Protein AF-A0A0C2YU87-F1 (afdb_monomer)

Solvent-accessible surface area (backbone atoms only — not comparable to full-atom values): 3410 Å² total; per-residue (Å²): 132,90,77,59,68,68,58,39,52,50,51,22,52,53,38,37,73,75,46,47,93,47,26,55,59,55,32,51,51,50,30,54,54,31,52,74,69,67,43,62,71,60,25,57,51,31,48,54,32,33,56,43,28,48,52,52,53,55,64,74,75,108

pLDDT: mean 93.97, std 8.17, range [57.78, 98.31]

Secondary structure (DSSP, 8-state):
-PPPHHHHHHHHHHHHHHHGGGHHHHHHHHHHHHHHHT-HHHHHHHHHHHHHHHHHHHHHH-

Radius of gyration: 11.41 Å; Cα contacts (8 Å, |Δi|>4): 50; chains: 1; bounding box: 26×20×31 Å

Foldseek 3Di:
DDDDLVVLLVVLVVLCVVPPPCSLVVLVVQLVVVVVVVPPVSNVSSVSNNVSNVVVNVVVVD

Sequence (62 aa):
MAVAPEHVAKAASEMLARYGINAVARAQDRVNDVSRAGDRTALDLAMLLLTEVERQAAASTS

Mean predicted aligned error: 2.97 Å

Structure (mmCIF, N/CA/C/O backbone):
data_AF-A0A0C2YU87-F1
#
_entry.id   AF-A0A0C2YU87-F1
#
loop_
_atom_site.group_PDB
_atom_site.id
_atom_site.type_symbol
_atom_site.label_atom_id
_atom_site.label_alt_id
_atom_site.label_comp_id
_atom_site.label_asym_id
_atom_site.label_entity_id
_atom_site.label_seq_id
_atom_site.pdbx_PDB_ins_code
_atom_site.Cartn_x
_atom_site.Cartn_y
_atom_site.Cartn_z
_atom_site.occupancy
_atom_site.B_iso_or_equiv
_atom_site.auth_seq_id
_atom_site.auth_comp_id
_atom_site.auth_asym_id
_atom_site.auth_atom_id
_atom_site.pdbx_PDB_model_num
ATOM 1 N N . MET A 1 1 ? 8.227 8.076 -15.282 1.00 57.78 1 MET A N 1
ATOM 2 C CA . MET A 1 1 ? 6.776 8.260 -15.498 1.00 57.78 1 MET A CA 1
ATOM 3 C C . MET A 1 1 ? 6.219 8.857 -14.220 1.00 57.78 1 MET A C 1
ATOM 5 O O . MET A 1 1 ? 6.391 8.240 -13.180 1.00 57.78 1 MET A O 1
ATOM 9 N N . ALA A 1 2 ? 5.694 10.083 -14.254 1.00 71.62 2 ALA A N 1
ATOM 10 C CA . ALA 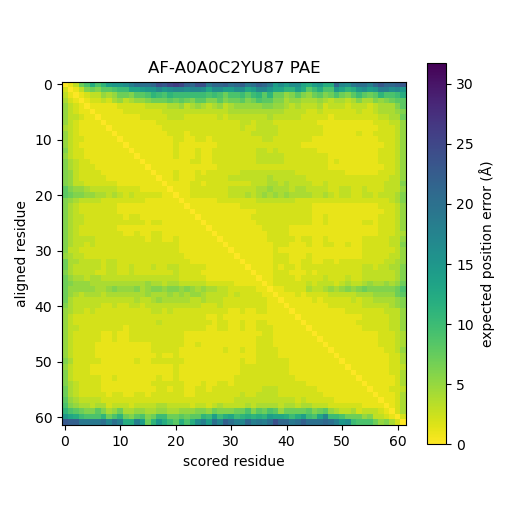A 1 2 ? 5.144 10.708 -13.052 1.00 71.62 2 ALA A CA 1
ATOM 11 C C . ALA A 1 2 ? 3.783 10.071 -12.754 1.00 71.62 2 ALA A C 1
ATOM 13 O O . ALA A 1 2 ? 2.902 10.090 -13.613 1.00 71.62 2 ALA A O 1
ATOM 14 N N . VAL A 1 3 ? 3.628 9.461 -11.580 1.00 82.69 3 VAL A N 1
ATOM 15 C CA . VAL A 1 3 ? 2.324 8.964 -11.138 1.00 82.69 3 VAL A CA 1
ATOM 16 C C . VAL A 1 3 ? 1.568 10.099 -10.481 1.00 82.69 3 VAL A C 1
ATOM 18 O O . VAL A 1 3 ? 2.104 10.819 -9.642 1.00 82.69 3 VAL A O 1
ATOM 21 N N . ALA A 1 4 ? 0.328 10.269 -10.923 1.00 90.31 4 ALA A N 1
ATOM 22 C CA . ALA A 1 4 ? -0.525 11.341 -10.461 1.00 90.31 4 ALA A CA 1
ATOM 23 C C . ALA A 1 4 ? -0.894 11.122 -8.975 1.00 90.31 4 ALA A C 1
ATOM 25 O O . ALA A 1 4 ? -1.300 10.004 -8.623 1.00 90.31 4 ALA A O 1
ATOM 26 N N . PRO A 1 5 ? -0.739 12.131 -8.097 1.00 90.31 5 PRO A N 1
ATOM 27 C CA . PRO A 1 5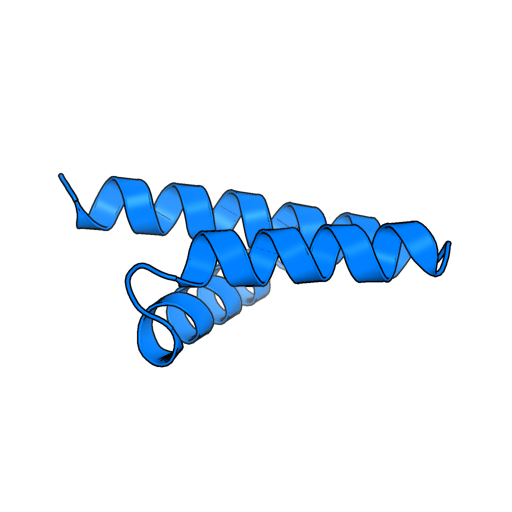 ? -0.992 11.997 -6.660 1.00 90.31 5 PRO A CA 1
ATOM 28 C C . PRO A 1 5 ? -2.390 11.463 -6.325 1.00 90.31 5 PRO A C 1
ATOM 30 O O . PRO A 1 5 ? -2.550 10.691 -5.382 1.00 90.31 5 PRO A O 1
ATOM 33 N N . GLU A 1 6 ? -3.397 11.808 -7.128 1.00 94.81 6 GLU A N 1
ATOM 34 C CA . GLU A 1 6 ? -4.776 11.345 -6.981 1.00 94.81 6 GLU A CA 1
ATOM 35 C C . GLU A 1 6 ? -4.915 9.822 -7.108 1.00 94.81 6 GLU A C 1
ATOM 37 O O . GLU A 1 6 ? -5.743 9.215 -6.425 1.00 94.81 6 GLU A O 1
ATOM 42 N N . HIS A 1 7 ? -4.080 9.177 -7.928 1.00 95.06 7 HIS A N 1
ATOM 43 C CA . HIS A 1 7 ? -4.084 7.722 -8.062 1.00 95.06 7 HIS A CA 1
ATOM 44 C C . HIS A 1 7 ? -3.500 7.047 -6.823 1.00 95.06 7 HIS A C 1
ATOM 46 O O . HIS A 1 7 ? -4.028 6.027 -6.383 1.00 95.06 7 H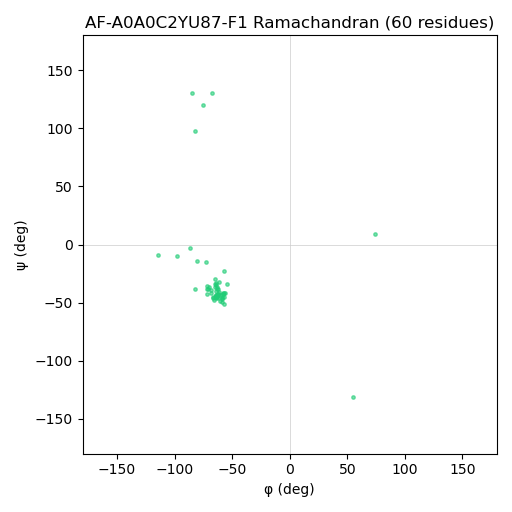IS A O 1
ATOM 52 N N . VAL A 1 8 ? -2.449 7.629 -6.237 1.00 96.12 8 VAL A N 1
ATOM 53 C CA . VAL A 1 8 ? -1.840 7.125 -4.997 1.00 96.12 8 VAL A CA 1
ATOM 54 C C . VAL A 1 8 ? -2.816 7.287 -3.833 1.00 96.12 8 VAL A C 1
ATOM 56 O O . VAL A 1 8 ? -3.06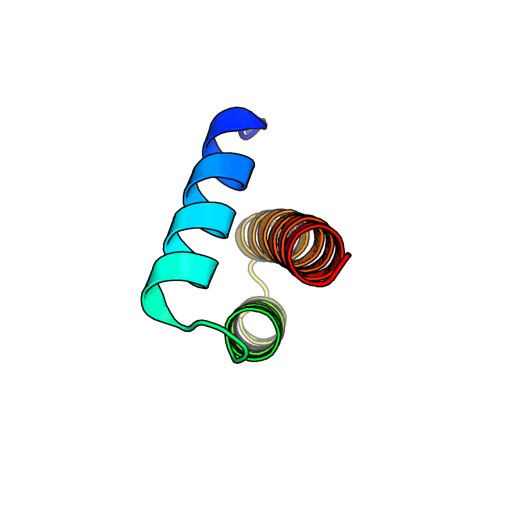0 6.328 -3.104 1.00 96.12 8 VAL A O 1
ATOM 59 N N . ALA A 1 9 ? -3.453 8.457 -3.719 1.00 97.00 9 ALA A N 1
ATOM 60 C CA . ALA A 1 9 ? -4.456 8.733 -2.695 1.00 97.00 9 ALA A CA 1
ATOM 61 C C . ALA A 1 9 ? -5.639 7.761 -2.772 1.00 97.00 9 ALA A C 1
ATOM 63 O O . ALA A 1 9 ? -6.017 7.169 -1.759 1.00 97.00 9 ALA A O 1
ATOM 64 N N . LYS A 1 10 ? -6.181 7.533 -3.976 1.00 97.50 10 LYS A N 1
ATOM 65 C CA . LYS A 1 10 ? -7.264 6.567 -4.192 1.00 97.50 10 LYS A CA 1
ATOM 66 C C . LYS A 1 10 ? -6.836 5.142 -3.837 1.00 97.50 10 LYS A C 1
ATOM 68 O O . LYS A 1 10 ? -7.571 4.449 -3.139 1.00 97.50 10 LYS A O 1
ATOM 73 N N . ALA A 1 11 ? -5.659 4.704 -4.285 1.00 96.94 11 ALA A N 1
ATOM 74 C CA . ALA A 1 11 ? -5.151 3.365 -3.990 1.00 96.94 11 ALA A CA 1
ATOM 75 C C . ALA A 1 11 ? -4.940 3.144 -2.482 1.00 96.94 11 ALA A C 1
ATOM 77 O O . ALA A 1 11 ? -5.265 2.072 -1.969 1.00 96.94 11 ALA A O 1
ATOM 78 N N . ALA A 1 12 ? -4.463 4.160 -1.761 1.00 97.62 12 ALA A N 1
ATOM 79 C CA . ALA A 1 12 ? -4.332 4.113 -0.311 1.00 97.62 12 ALA A CA 1
ATOM 80 C C . ALA A 1 12 ? -5.695 3.999 0.387 1.00 97.62 12 ALA A C 1
ATOM 82 O O . ALA A 1 12 ? -5.869 3.134 1.249 1.00 97.62 12 ALA A O 1
ATOM 83 N N . SER A 1 13 ? -6.686 4.791 -0.036 1.00 97.88 13 SER A N 1
ATOM 84 C CA . SER A 1 13 ? -8.051 4.698 0.494 1.00 97.88 13 SER A CA 1
ATOM 85 C C . SER A 1 13 ? -8.671 3.324 0.227 1.00 9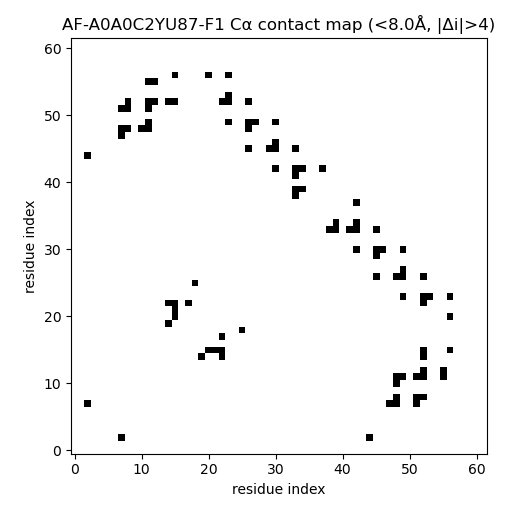7.88 13 SER A C 1
ATOM 87 O O . SER A 1 13 ? -9.296 2.742 1.112 1.00 97.88 13 SER A O 1
ATOM 89 N N . GLU A 1 14 ? -8.457 2.753 -0.963 1.00 97.94 14 GLU A N 1
ATOM 90 C CA . GLU A 1 14 ? -8.896 1.390 -1.277 1.00 97.94 14 GLU A CA 1
ATOM 91 C C . GLU A 1 14 ? -8.193 0.337 -0.411 1.00 97.94 14 GLU A C 1
ATOM 93 O O . GLU A 1 14 ? -8.836 -0.617 0.029 1.00 97.94 14 GLU A O 1
ATOM 98 N N . MET A 1 15 ? -6.894 0.486 -0.137 1.00 97.50 15 MET A N 1
ATOM 99 C CA . MET A 1 15 ? -6.175 -0.412 0.771 1.00 97.50 15 MET A CA 1
ATOM 100 C C . MET A 1 15 ? -6.726 -0.346 2.191 1.00 97.50 15 MET A C 1
ATOM 102 O O . MET A 1 15 ? -6.948 -1.394 2.797 1.00 97.50 15 MET A O 1
ATOM 106 N N . LEU A 1 16 ? -6.976 0.856 2.709 1.00 97.50 16 LEU A N 1
ATOM 107 C CA . LEU A 1 16 ? -7.561 1.045 4.034 1.00 97.50 16 LEU A CA 1
ATOM 108 C C . LEU A 1 16 ? -8.962 0.438 4.118 1.00 97.50 16 LEU A C 1
ATOM 110 O O . LEU A 1 16 ? -9.254 -0.281 5.069 1.00 97.50 16 LEU A O 1
ATOM 114 N N . ALA A 1 17 ? -9.793 0.625 3.091 1.00 97.44 17 ALA A N 1
ATOM 115 C CA . ALA A 1 17 ? -11.121 0.018 3.034 1.00 97.44 17 ALA A CA 1
ATOM 116 C C . ALA A 1 17 ? -11.075 -1.521 3.004 1.00 97.44 17 ALA A C 1
ATOM 118 O O . ALA A 1 17 ? -11.931 -2.177 3.593 1.00 97.44 17 ALA A O 1
ATOM 119 N N . ARG A 1 18 ? -10.081 -2.112 2.326 1.00 97.50 18 ARG A N 1
ATOM 120 C CA . ARG A 1 18 ? -9.952 -3.575 2.184 1.00 97.50 18 ARG A CA 1
ATOM 121 C C . ARG A 1 18 ? -9.292 -4.254 3.383 1.00 97.50 18 ARG A C 1
ATOM 123 O O . ARG A 1 18 ? -9.671 -5.370 3.723 1.00 97.50 18 ARG A O 1
ATOM 130 N N . TYR A 1 19 ? -8.282 -3.627 3.984 1.00 96.62 19 TYR A N 1
ATOM 131 C CA . TYR A 1 19 ? -7.425 -4.258 4.996 1.00 96.62 19 TYR A CA 1
ATOM 132 C C . TYR A 1 19 ? -7.547 -3.636 6.394 1.00 96.62 19 TYR A C 1
ATOM 134 O O . TYR A 1 19 ? -7.006 -4.196 7.353 1.00 96.62 19 TYR A O 1
ATOM 142 N N . GLY A 1 20 ? -8.251 -2.509 6.533 1.00 94.88 20 GLY A N 1
ATOM 143 C CA . GLY A 1 20 ? -8.435 -1.803 7.799 1.00 94.88 20 GLY A CA 1
ATOM 144 C C . GLY A 1 20 ? -7.103 -1.470 8.468 1.00 94.88 20 GLY A C 1
ATOM 145 O O . GLY A 1 20 ? -6.163 -1.007 7.820 1.00 94.88 20 GLY A O 1
ATOM 146 N N . ILE A 1 21 ? -6.998 -1.792 9.761 1.00 91.50 21 ILE A N 1
ATOM 147 C CA . ILE A 1 21 ? -5.795 -1.569 10.582 1.00 91.50 21 ILE A CA 1
ATOM 148 C C . ILE A 1 21 ? -4.531 -2.240 10.020 1.00 91.50 21 ILE A C 1
ATOM 150 O O . ILE A 1 21 ? -3.421 -1.808 10.312 1.00 91.50 21 ILE A O 1
ATOM 154 N N . ASN A 1 22 ? -4.681 -3.276 9.188 1.00 96.38 22 ASN A N 1
ATOM 155 C CA . ASN A 1 22 ? -3.553 -4.007 8.614 1.00 96.38 22 ASN A CA 1
ATOM 156 C C . ASN A 1 22 ? -3.025 -3.381 7.314 1.00 96.38 22 ASN A C 1
ATOM 158 O O . ASN A 1 22 ? -2.053 -3.886 6.756 1.00 96.38 22 ASN A O 1
ATOM 162 N N . ALA A 1 23 ? -3.646 -2.315 6.797 1.00 97.56 23 ALA A N 1
ATOM 163 C CA . ALA A 1 23 ? -3.265 -1.720 5.517 1.00 97.56 23 ALA A CA 1
ATOM 164 C C . ALA A 1 23 ? -1.797 -1.263 5.488 1.00 97.56 23 ALA A C 1
ATOM 166 O O . ALA A 1 23 ? -1.101 -1.546 4.516 1.00 97.56 23 ALA A O 1
ATOM 167 N N . VAL A 1 24 ? -1.306 -0.641 6.567 1.00 98.00 24 VAL A N 1
ATOM 168 C CA . VAL A 1 24 ? 0.101 -0.212 6.683 1.00 98.00 24 VAL A CA 1
ATOM 169 C C . VAL A 1 24 ? 1.044 -1.413 6.579 1.00 98.00 24 VAL A C 1
ATOM 171 O O . VAL A 1 24 ? 1.959 -1.408 5.759 1.00 98.00 24 VAL A O 1
ATOM 174 N N . ALA A 1 25 ? 0.773 -2.486 7.330 1.00 98.12 25 ALA A N 1
ATOM 175 C CA . ALA A 1 25 ? 1.580 -3.705 7.281 1.00 98.12 25 ALA A CA 1
ATOM 176 C C . ALA A 1 25 ? 1.598 -4.321 5.870 1.00 98.12 25 ALA A C 1
ATOM 178 O O . ALA A 1 25 ? 2.659 -4.663 5.356 1.00 98.12 25 ALA A O 1
ATOM 179 N N . ARG A 1 26 ? 0.445 -4.377 5.189 1.00 97.94 26 ARG A N 1
ATOM 180 C CA . ARG A 1 26 ? 0.365 -4.886 3.808 1.00 97.94 26 ARG A CA 1
ATOM 181 C C . ARG A 1 26 ? 1.120 -4.014 2.804 1.00 97.94 26 ARG A C 1
ATOM 183 O O . ARG A 1 26 ? 1.698 -4.548 1.858 1.00 97.94 26 ARG A O 1
ATOM 190 N N . ALA A 1 27 ? 1.115 -2.695 2.981 1.00 97.69 27 ALA A N 1
ATOM 191 C CA . ALA A 1 27 ? 1.868 -1.785 2.120 1.00 97.69 27 ALA A CA 1
ATOM 192 C C . ALA A 1 27 ? 3.378 -1.959 2.339 1.00 97.69 27 ALA A C 1
ATOM 194 O O . ALA A 1 27 ? 4.144 -2.001 1.376 1.00 97.69 27 ALA A O 1
ATOM 195 N N . GLN A 1 28 ? 3.796 -2.156 3.591 1.00 98.31 28 GLN A N 1
ATOM 196 C CA . GLN A 1 28 ? 5.184 -2.426 3.949 1.00 98.31 28 GLN A CA 1
ATOM 197 C C . GLN A 1 28 ? 5.688 -3.760 3.375 1.00 98.31 28 GLN A C 1
ATOM 199 O O . GLN A 1 28 ? 6.786 -3.809 2.816 1.00 98.31 28 GLN A O 1
ATOM 204 N N . ASP A 1 29 ? 4.886 -4.826 3.451 1.00 98.06 29 ASP A N 1
ATOM 205 C CA . ASP A 1 29 ? 5.208 -6.115 2.826 1.00 98.06 29 ASP A CA 1
ATOM 206 C C . ASP A 1 29 ? 5.418 -5.953 1.317 1.00 98.06 29 ASP A C 1
ATOM 208 O O . ASP A 1 29 ? 6.400 -6.444 0.758 1.00 98.06 29 ASP A O 1
ATOM 212 N N . ARG A 1 30 ? 4.556 -5.165 0.660 1.00 95.56 30 ARG A N 1
ATOM 213 C CA . ARG A 1 30 ? 4.685 -4.878 -0.771 1.00 95.56 30 ARG A CA 1
ATOM 214 C C . ARG A 1 30 ? 5.986 -4.146 -1.105 1.00 95.56 30 ARG A C 1
ATOM 216 O O . ARG A 1 30 ? 6.624 -4.499 -2.095 1.00 95.56 30 ARG A O 1
ATOM 223 N N . VAL A 1 31 ? 6.394 -3.159 -0.305 1.00 98.00 31 VAL A N 1
ATOM 224 C CA . VAL A 1 31 ? 7.692 -2.477 -0.464 1.00 98.00 31 VAL A CA 1
ATOM 225 C C . VAL A 1 31 ? 8.844 -3.477 -0.348 1.00 98.00 31 VAL A C 1
ATOM 227 O O . VAL A 1 31 ? 9.745 -3.474 -1.186 1.00 98.00 31 VAL A O 1
ATOM 230 N N . ASN A 1 32 ? 8.796 -4.374 0.640 1.00 97.75 32 ASN A N 1
ATOM 231 C CA . ASN A 1 32 ? 9.832 -5.385 0.853 1.00 97.75 32 ASN A CA 1
ATOM 232 C C . ASN A 1 32 ? 9.936 -6.365 -0.326 1.00 97.75 32 ASN A C 1
ATOM 234 O O . ASN A 1 32 ? 11.042 -6.655 -0.788 1.00 97.75 32 ASN A O 1
ATOM 238 N N . ASP A 1 33 ? 8.804 -6.844 -0.841 1.00 97.25 33 ASP A N 1
ATOM 239 C CA . ASP A 1 33 ? 8.763 -7.764 -1.981 1.00 97.25 33 ASP A CA 1
ATOM 240 C C . ASP A 1 33 ? 9.319 -7.124 -3.254 1.00 97.25 33 ASP A C 1
ATOM 242 O O . ASP A 1 33 ? 10.112 -7.733 -3.974 1.00 97.25 33 ASP A O 1
ATOM 246 N N . VAL A 1 34 ? 8.940 -5.873 -3.525 1.00 96.62 34 VAL A N 1
ATOM 247 C CA . VAL A 1 34 ? 9.410 -5.149 -4.712 1.00 96.62 34 VAL A CA 1
ATOM 248 C C . VAL A 1 34 ? 10.887 -4.779 -4.597 1.00 96.62 34 VAL A C 1
ATOM 250 O O . VAL A 1 34 ? 11.628 -4.906 -5.570 1.00 96.62 34 VAL A O 1
ATOM 253 N N . SER A 1 35 ? 11.337 -4.394 -3.401 1.00 96.19 35 SER A N 1
ATOM 254 C CA . SER A 1 35 ? 12.750 -4.141 -3.114 1.00 96.19 35 SER A CA 1
ATOM 255 C C . SER A 1 35 ? 13.607 -5.375 -3.413 1.00 96.19 35 SER A C 1
ATOM 257 O O . SER A 1 35 ? 14.611 -5.281 -4.120 1.00 96.19 35 SER A O 1
ATOM 259 N N . ARG A 1 36 ? 13.161 -6.563 -2.979 1.00 96.62 36 ARG A N 1
ATOM 260 C CA . ARG A 1 36 ? 13.835 -7.842 -3.273 1.00 96.62 36 ARG A CA 1
ATOM 261 C C . ARG A 1 36 ? 13.852 -8.189 -4.760 1.00 96.62 36 ARG A C 1
ATOM 263 O O . ARG A 1 36 ? 14.806 -8.808 -5.218 1.00 96.62 36 ARG A O 1
ATOM 270 N N . ALA A 1 37 ? 12.818 -7.804 -5.506 1.00 95.38 37 ALA A N 1
ATOM 271 C CA . ALA A 1 37 ? 12.745 -8.025 -6.949 1.00 95.38 37 ALA A CA 1
ATOM 272 C C . ALA A 1 37 ? 13.689 -7.109 -7.754 1.00 95.38 37 ALA A C 1
ATOM 274 O O . ALA A 1 37 ? 13.930 -7.373 -8.930 1.00 95.38 37 ALA A O 1
ATOM 275 N N . GLY A 1 38 ? 14.225 -6.043 -7.145 1.00 94.56 38 GLY A N 1
ATOM 276 C CA . GLY A 1 38 ? 15.151 -5.111 -7.795 1.00 94.56 38 GLY A CA 1
ATOM 277 C C . GLY A 1 38 ? 14.499 -4.159 -8.806 1.00 94.56 38 GLY A C 1
ATOM 278 O O . GLY A 1 38 ? 15.209 -3.444 -9.513 1.00 94.56 38 GLY A O 1
ATOM 279 N N . ASP A 1 39 ? 13.164 -4.112 -8.878 1.00 94.75 39 ASP A N 1
ATOM 280 C CA . ASP A 1 39 ? 12.442 -3.170 -9.737 1.00 94.75 39 ASP A CA 1
ATOM 281 C C . ASP A 1 39 ? 12.327 -1.810 -9.042 1.00 94.75 39 ASP A C 1
ATOM 283 O O . ASP A 1 39 ? 11.450 -1.566 -8.211 1.00 94.75 39 ASP A O 1
ATOM 287 N N . ARG A 1 40 ? 13.233 -0.903 -9.409 1.00 93.31 40 ARG A N 1
ATOM 288 C CA . ARG A 1 40 ? 13.319 0.432 -8.814 1.00 93.31 40 ARG A CA 1
ATOM 289 C C . ARG A 1 40 ? 12.083 1.292 -9.084 1.00 93.31 40 ARG A C 1
ATOM 291 O O . ARG A 1 40 ? 11.678 2.045 -8.209 1.00 93.31 40 ARG A O 1
ATOM 298 N N . THR A 1 41 ? 11.458 1.162 -10.256 1.00 93.62 41 THR A N 1
ATOM 299 C CA . THR A 1 41 ? 10.268 1.966 -10.588 1.00 93.62 41 THR A CA 1
ATOM 300 C C . THR A 1 41 ? 9.067 1.488 -9.786 1.00 93.62 41 THR A C 1
ATOM 302 O O . THR A 1 41 ? 8.317 2.294 -9.238 1.00 93.62 41 THR A O 1
ATOM 305 N N . ALA A 1 42 ? 8.893 0.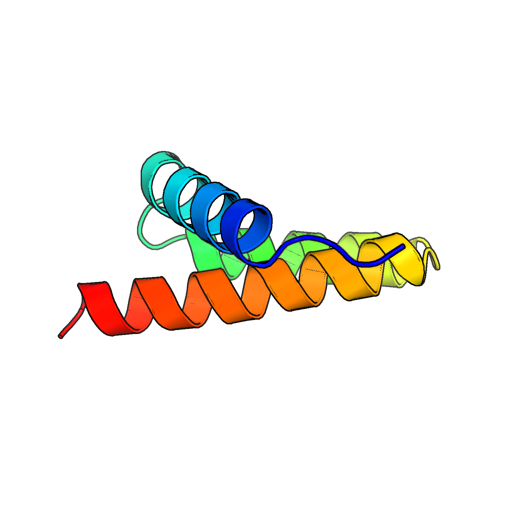172 -9.675 1.00 94.00 42 ALA A N 1
ATOM 306 C CA . ALA A 1 42 ? 7.857 -0.388 -8.825 1.00 94.00 42 ALA A CA 1
ATOM 307 C C . ALA A 1 42 ? 8.111 -0.072 -7.340 1.00 94.00 42 ALA A C 1
ATOM 309 O O . ALA A 1 42 ? 7.148 0.123 -6.598 1.00 94.00 42 ALA A O 1
ATOM 310 N N . LEU A 1 43 ? 9.377 -0.012 -6.906 1.00 96.38 43 LEU A N 1
ATOM 311 C CA . LEU A 1 43 ? 9.738 0.313 -5.527 1.00 96.38 43 LEU A CA 1
ATOM 312 C C . LEU A 1 43 ? 9.355 1.751 -5.182 1.00 96.38 43 LEU A C 1
ATOM 314 O O . LEU A 1 43 ? 8.693 1.968 -4.170 1.00 96.38 43 LEU A O 1
ATOM 318 N N . ASP A 1 44 ? 9.694 2.708 -6.049 1.00 95.81 44 ASP A N 1
ATOM 319 C CA . ASP A 1 44 ? 9.327 4.115 -5.868 1.00 95.81 44 ASP A CA 1
ATOM 320 C C . ASP A 1 44 ? 7.801 4.268 -5.727 1.00 95.81 44 ASP A C 1
ATOM 322 O O . ASP A 1 44 ? 7.310 4.978 -4.849 1.00 95.81 44 ASP A O 1
ATOM 326 N N . LEU A 1 45 ? 7.025 3.535 -6.533 1.00 95.62 45 LEU A N 1
ATOM 327 C CA . LEU A 1 45 ? 5.562 3.530 -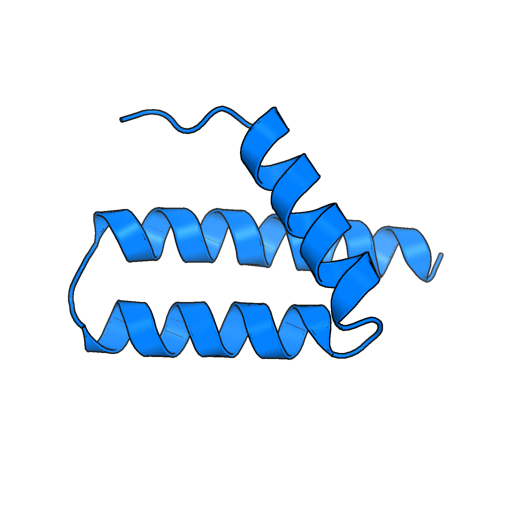6.438 1.00 95.62 45 LEU A CA 1
ATOM 328 C C . LEU A 1 45 ? 5.037 2.876 -5.161 1.00 95.62 45 LEU A C 1
ATOM 330 O O . LEU A 1 45 ? 4.095 3.389 -4.556 1.00 95.62 45 LEU A O 1
ATOM 334 N N . ALA A 1 46 ? 5.630 1.758 -4.743 1.00 96.69 46 ALA A N 1
ATOM 335 C CA . ALA A 1 46 ? 5.259 1.087 -3.504 1.00 96.69 46 ALA A CA 1
ATOM 336 C C . ALA A 1 46 ? 5.532 1.981 -2.285 1.00 96.69 46 ALA A C 1
ATOM 338 O O . ALA A 1 46 ? 4.717 2.021 -1.366 1.00 96.69 46 ALA A O 1
ATOM 339 N N . MET A 1 47 ? 6.632 2.738 -2.302 1.00 97.56 47 MET A N 1
ATOM 340 C CA . MET A 1 47 ? 6.961 3.702 -1.255 1.00 97.56 47 MET A CA 1
ATOM 341 C C . MET A 1 47 ? 5.973 4.870 -1.213 1.00 97.56 47 MET A C 1
ATOM 343 O O . MET A 1 47 ? 5.488 5.199 -0.135 1.00 97.56 47 MET A O 1
ATOM 347 N N . LEU A 1 48 ? 5.617 5.457 -2.365 1.00 97.44 48 LEU A N 1
ATOM 348 C CA . LEU A 1 48 ? 4.597 6.515 -2.419 1.00 97.44 48 LE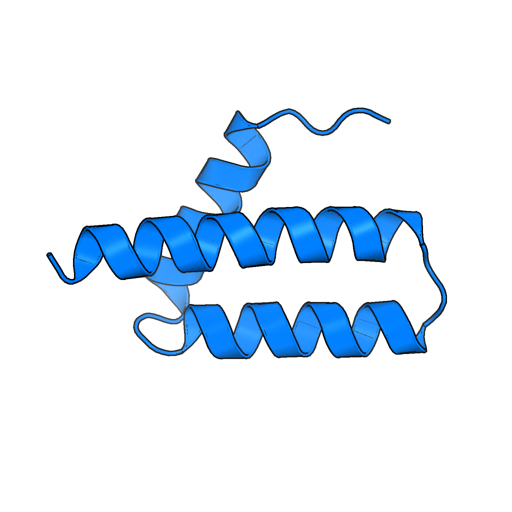U A CA 1
ATOM 349 C C . LEU A 1 48 ? 3.253 6.035 -1.856 1.00 97.44 48 LEU A C 1
ATOM 351 O O . LEU A 1 48 ? 2.606 6.755 -1.097 1.00 97.44 48 LEU A O 1
ATOM 355 N N . LEU A 1 49 ? 2.850 4.807 -2.199 1.00 97.62 49 LEU A N 1
ATOM 356 C CA . LEU A 1 49 ? 1.632 4.201 -1.668 1.00 97.62 49 LEU A CA 1
ATOM 357 C C . LEU A 1 49 ? 1.714 3.979 -0.153 1.00 97.62 49 LEU A C 1
ATOM 359 O O . LEU A 1 49 ? 0.762 4.314 0.545 1.00 97.62 49 LEU A O 1
ATOM 363 N N . LEU A 1 50 ? 2.829 3.445 0.358 1.00 98.31 50 LEU A N 1
ATOM 364 C CA . LEU A 1 50 ? 3.033 3.235 1.794 1.00 98.31 50 LEU A CA 1
ATOM 365 C C . LEU A 1 50 ? 2.900 4.547 2.573 1.00 98.31 50 LEU A C 1
ATOM 367 O O . LEU A 1 50 ? 2.097 4.614 3.501 1.00 98.31 50 LEU A O 1
ATOM 371 N N . THR A 1 51 ? 3.610 5.595 2.150 1.00 98.19 51 THR A N 1
ATOM 372 C CA . THR A 1 51 ? 3.546 6.913 2.797 1.00 98.19 51 THR A CA 1
ATOM 373 C C . THR A 1 51 ? 2.118 7.454 2.839 1.00 98.19 51 THR A C 1
ATOM 375 O O . THR A 1 51 ? 1.672 7.994 3.851 1.00 98.19 51 THR A O 1
ATOM 378 N N . GLU A 1 52 ? 1.368 7.295 1.751 1.00 98.19 52 GLU A N 1
ATOM 379 C CA . GLU A 1 52 ? -0.003 7.789 1.680 1.00 98.19 52 GLU A CA 1
ATOM 380 C C . GLU A 1 52 ? -0.976 6.963 2.541 1.00 98.19 52 GLU A C 1
ATOM 382 O O . GLU A 1 52 ? -1.872 7.528 3.172 1.00 98.19 52 GLU A O 1
ATOM 387 N N . VAL A 1 53 ? -0.774 5.644 2.642 1.00 98.19 53 VAL A N 1
ATOM 388 C CA . VAL A 1 53 ? -1.530 4.774 3.560 1.00 98.19 53 VAL A CA 1
ATOM 389 C C . VAL A 1 53 ? -1.262 5.158 5.016 1.00 98.19 53 VAL A C 1
ATOM 391 O O . VAL A 1 53 ? -2.213 5.295 5.784 1.00 98.19 53 VAL A O 1
ATOM 394 N N . GLU A 1 54 ? -0.002 5.378 5.399 1.00 98.06 54 GLU A N 1
ATOM 395 C CA . GLU A 1 54 ? 0.374 5.826 6.748 1.00 98.06 54 GLU A CA 1
ATOM 396 C C . GLU A 1 54 ? -0.285 7.165 7.097 1.00 98.06 54 GLU A C 1
ATOM 398 O O . GLU A 1 54 ? -0.887 7.309 8.164 1.00 98.06 54 GLU A O 1
ATOM 403 N N . ARG A 1 55 ? -0.244 8.125 6.164 1.00 97.69 55 ARG A N 1
ATOM 404 C CA . ARG A 1 55 ? -0.864 9.445 6.325 1.00 97.69 55 ARG A CA 1
ATOM 405 C C . ARG A 1 55 ? -2.371 9.343 6.566 1.00 97.69 55 ARG A C 1
ATOM 407 O O . ARG A 1 55 ? -2.890 9.966 7.492 1.00 97.69 55 ARG A O 1
ATOM 414 N N . GLN A 1 56 ? -3.082 8.574 5.740 1.00 97.06 56 GLN A N 1
ATOM 415 C CA . GLN A 1 56 ? -4.535 8.416 5.858 1.00 97.06 56 GLN A CA 1
ATOM 416 C C . GLN A 1 56 ? -4.937 7.611 7.106 1.00 97.06 56 GLN A C 1
ATOM 418 O O . GLN A 1 56 ? -5.930 7.944 7.755 1.00 97.06 56 GLN A O 1
ATOM 423 N N . ALA A 1 57 ? -4.159 6.591 7.486 1.00 95.38 57 ALA A N 1
ATOM 424 C CA . ALA A 1 57 ? -4.390 5.812 8.703 1.00 95.38 57 ALA A CA 1
ATOM 425 C C . ALA A 1 57 ? -4.248 6.673 9.970 1.00 95.38 57 ALA A C 1
ATOM 427 O O . ALA A 1 57 ? -5.100 6.614 10.860 1.00 95.38 57 ALA A O 1
ATOM 428 N N . ALA A 1 58 ? -3.215 7.519 10.023 1.00 94.75 58 ALA A N 1
ATOM 429 C CA . ALA A 1 58 ? -3.012 8.468 11.115 1.00 94.75 58 ALA A CA 1
ATOM 430 C C . ALA A 1 58 ? -4.166 9.481 11.212 1.00 94.75 58 ALA A C 1
ATOM 432 O O . ALA A 1 58 ? -4.689 9.721 12.300 1.00 94.75 58 ALA A O 1
ATOM 433 N N . ALA A 1 59 ? -4.619 10.011 10.070 1.00 92.50 59 ALA A N 1
ATOM 434 C CA . ALA A 1 59 ? -5.756 10.929 10.012 1.00 92.50 59 ALA A CA 1
ATOM 435 C C . ALA A 1 59 ? -7.085 10.280 10.437 1.00 92.50 59 ALA A C 1
ATOM 437 O O . ALA A 1 59 ? -7.946 10.965 10.969 1.00 92.50 59 ALA A O 1
ATOM 438 N N . SER A 1 60 ? -7.251 8.971 10.2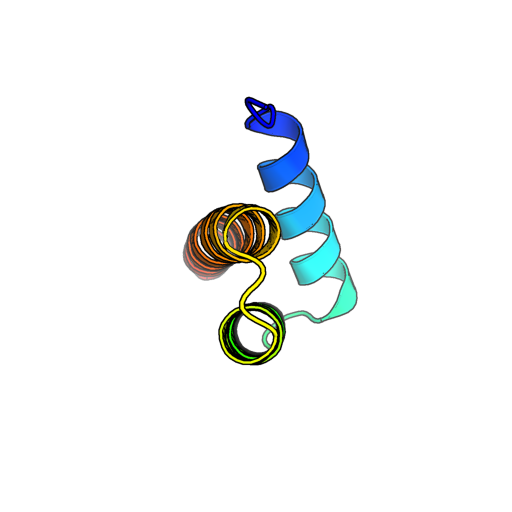24 1.00 83.06 60 SER A N 1
ATOM 439 C CA . SER A 1 60 ? -8.474 8.231 10.586 1.00 83.06 60 SER A CA 1
ATOM 440 C C . SER A 1 60 ? -8.547 7.849 12.069 1.00 83.06 60 SER A C 1
ATOM 442 O O . SER A 1 60 ? -9.596 7.414 12.537 1.00 83.06 60 SER A O 1
ATOM 444 N N . THR A 1 61 ? -7.429 7.954 12.792 1.00 77.56 61 THR A N 1
ATOM 445 C CA . THR A 1 61 ? -7.332 7.629 14.229 1.00 77.56 61 THR A CA 1
ATOM 446 C C . THR A 1 61 ? -7.431 8.883 15.114 1.00 77.56 61 THR A C 1
ATOM 448 O O . THR A 1 61 ? -7.537 8.763 16.333 1.00 77.56 61 THR A O 1
ATOM 451 N N . SER A 1 62 ? -7.383 10.074 14.502 1.00 58.16 62 SER A N 1
ATOM 452 C CA . SER A 1 62 ? -7.509 11.389 15.157 1.00 58.16 62 SER A CA 1
ATOM 453 C C . SER A 1 62 ? -8.965 11.838 15.225 1.00 58.16 62 SER A C 1
ATOM 455 O O . SER A 1 62 ? -9.328 12.460 16.246 1.00 58.16 62 SER A O 1
#

Organism: NCBI:txid272627